Protein AF-A0A928QGN8-F1 (afdb_monomer)

Foldseek 3Di:
DDPVVVVVVVVVVVVVVVVVVVVVVVVVCVLVVPADPPLPPPDPQDPVNVVLLVVLVLCPDPVNVVVVVVVVVVLVVVQVVVVVDRPQDPVRPPVVVVVVVCVVVNVVSNVVNVVVVVVNVVSVVVSVVSVVVSVVVVVVVVVVVVVVVVVVVVVVVVVVVVD

Radius of gyration: 35.15 Å; Cα contacts (8 Å, |Δi|>4): 27; chains: 1; bounding box: 75×23×102 Å

Structure (mmCIF, N/CA/C/O backbone):
data_AF-A0A928QGN8-F1
#
_entry.id   AF-A0A928QGN8-F1
#
loop_
_atom_site.group_PDB
_atom_site.id
_atom_site.type_symbol
_atom_site.label_atom_id
_atom_site.label_alt_id
_atom_site.label_comp_id
_atom_site.label_asym_id
_atom_site.label_entity_id
_atom_site.label_seq_id
_atom_site.pdbx_PDB_ins_code
_atom_site.Cartn_x
_atom_site.Cartn_y
_atom_site.Cartn_z
_atom_site.occupancy
_atom_site.B_iso_or_equiv
_atom_site.auth_seq_id
_atom_site.auth_comp_id
_atom_site.auth_asym_id
_atom_site.auth_atom_id
_atom_site.pdbx_PDB_model_num
ATOM 1 N N . MET A 1 1 ? 39.024 7.094 -52.980 1.00 56.06 1 MET A N 1
ATOM 2 C CA . MET A 1 1 ? 37.649 6.576 -52.831 1.00 56.06 1 MET A CA 1
ATOM 3 C C . MET A 1 1 ? 36.784 7.086 -53.970 1.00 56.06 1 MET A C 1
ATOM 5 O O . MET A 1 1 ? 36.585 8.296 -54.092 1.00 56.06 1 MET A O 1
ATOM 9 N N . THR A 1 2 ? 36.336 6.177 -54.828 1.00 77.56 2 THR A N 1
ATOM 10 C CA . THR A 1 2 ? 35.567 6.454 -56.053 1.00 77.56 2 THR A CA 1
ATOM 11 C C . THR A 1 2 ? 34.110 6.788 -55.701 1.00 77.56 2 THR A C 1
ATOM 13 O O . THR A 1 2 ? 33.608 6.392 -54.647 1.00 77.56 2 THR A O 1
ATOM 16 N N . LYS A 1 3 ? 33.408 7.553 -56.547 1.00 75.75 3 LYS A N 1
ATOM 17 C CA . LYS A 1 3 ? 32.035 8.036 -56.275 1.00 75.75 3 LYS A CA 1
ATOM 18 C C . LYS A 1 3 ? 31.047 6.887 -55.994 1.00 75.75 3 LYS A C 1
ATOM 20 O O . LYS A 1 3 ? 30.175 7.031 -55.140 1.00 75.75 3 LYS A O 1
ATOM 25 N N . ASP A 1 4 ? 31.259 5.740 -56.635 1.00 79.00 4 ASP A N 1
ATOM 26 C CA . ASP A 1 4 ? 30.437 4.537 -56.479 1.00 79.00 4 ASP A CA 1
ATOM 27 C C . ASP A 1 4 ? 30.649 3.819 -55.137 1.00 79.00 4 ASP A C 1
ATOM 29 O O . ASP A 1 4 ? 29.690 3.316 -54.553 1.00 79.00 4 ASP A O 1
ATOM 33 N N . GLU A 1 5 ? 31.868 3.835 -54.584 1.00 75.56 5 GLU A N 1
ATOM 34 C CA . GLU A 1 5 ? 32.166 3.244 -53.268 1.00 75.56 5 GLU A CA 1
ATOM 35 C C . GLU A 1 5 ? 31.456 4.005 -52.145 1.00 75.56 5 GLU A C 1
ATOM 37 O O . GLU A 1 5 ? 30.819 3.398 -51.284 1.00 75.56 5 GLU A O 1
ATOM 42 N N . LYS A 1 6 ? 31.478 5.345 -52.209 1.00 71.62 6 LYS A N 1
ATOM 43 C CA . LYS A 1 6 ? 30.741 6.218 -51.279 1.00 71.62 6 LYS A CA 1
ATOM 44 C C . LYS A 1 6 ? 29.245 5.914 -51.285 1.00 71.62 6 LYS A C 1
ATOM 46 O O . LYS A 1 6 ? 28.617 5.844 -50.233 1.00 71.62 6 LYS A O 1
ATOM 51 N N . HIS A 1 7 ? 28.679 5.720 -52.473 1.00 75.94 7 HIS A N 1
ATOM 52 C CA . HIS A 1 7 ? 27.252 5.474 -52.650 1.00 75.94 7 HIS A CA 1
ATOM 53 C C . HIS A 1 7 ? 26.832 4.084 -52.142 1.00 75.94 7 HIS A C 1
ATOM 55 O O . HIS A 1 7 ? 25.764 3.923 -51.548 1.00 75.94 7 HIS A O 1
ATOM 61 N N . ARG A 1 8 ? 27.699 3.080 -52.320 1.00 74.00 8 ARG A N 1
ATOM 62 C CA . ARG A 1 8 ? 27.508 1.721 -51.79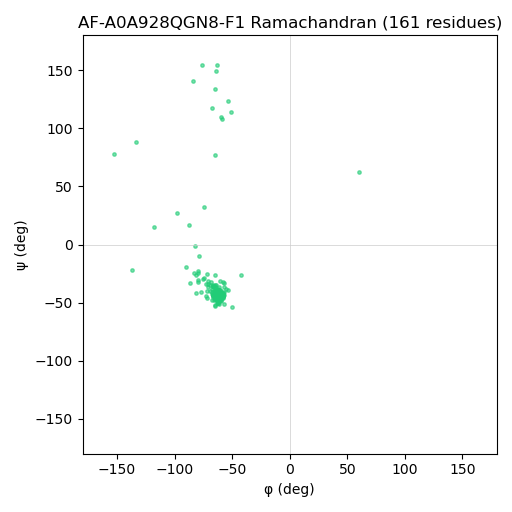4 1.00 74.00 8 ARG A CA 1
ATOM 63 C C . ARG A 1 8 ? 27.566 1.678 -50.267 1.00 74.00 8 ARG A C 1
ATOM 65 O O . ARG A 1 8 ? 26.720 1.033 -49.651 1.00 74.00 8 ARG A O 1
ATOM 72 N N . LEU A 1 9 ? 28.528 2.382 -49.671 1.00 72.50 9 LEU A N 1
ATOM 73 C CA . LEU A 1 9 ? 28.665 2.500 -48.218 1.00 72.50 9 LEU A CA 1
ATOM 74 C C . LEU A 1 9 ? 27.461 3.217 -47.605 1.00 72.50 9 LEU A C 1
ATOM 76 O O . LEU A 1 9 ? 26.876 2.701 -46.660 1.00 72.50 9 LEU A O 1
ATOM 80 N N . ALA A 1 10 ? 27.021 4.332 -48.196 1.00 74.50 10 ALA A N 1
ATOM 81 C CA . ALA A 1 10 ? 25.840 5.059 -47.735 1.00 74.50 10 ALA A CA 1
ATOM 82 C C . ALA A 1 10 ? 24.581 4.175 -47.725 1.00 74.50 10 ALA A C 1
ATOM 84 O O . ALA A 1 10 ? 23.878 4.121 -46.722 1.00 74.50 10 ALA A O 1
ATOM 85 N N . LYS A 1 11 ? 24.330 3.408 -48.797 1.00 78.06 11 LYS A N 1
ATOM 86 C CA . LYS A 1 11 ? 23.206 2.455 -48.839 1.00 78.06 11 LYS A CA 1
ATOM 87 C C . LYS A 1 11 ? 23.317 1.350 -47.789 1.00 78.06 11 LYS A C 1
ATOM 89 O O . LYS A 1 11 ? 22.302 0.959 -47.222 1.00 78.06 11 LYS A O 1
ATOM 94 N N . LYS A 1 12 ? 24.525 0.836 -47.542 1.00 76.31 12 LYS A N 1
ATOM 95 C CA . LYS A 1 12 ? 24.753 -0.215 -46.543 1.00 76.31 12 LYS A CA 1
ATOM 96 C C . LYS A 1 12 ? 24.509 0.302 -45.123 1.00 76.31 12 LYS A C 1
ATOM 98 O O . LYS A 1 12 ? 23.844 -0.382 -44.359 1.00 76.31 12 LYS A O 1
ATOM 103 N N . ILE A 1 13 ? 24.979 1.511 -44.812 1.00 77.50 13 ILE A N 1
ATOM 104 C CA . ILE A 1 13 ? 24.746 2.173 -43.522 1.00 77.50 13 ILE A CA 1
ATOM 105 C C . ILE A 1 13 ? 23.250 2.411 -43.318 1.00 77.50 13 ILE A C 1
ATOM 107 O O . ILE A 1 13 ? 22.716 1.979 -42.311 1.00 77.50 13 ILE A O 1
ATOM 111 N N . ILE A 1 14 ? 22.557 2.996 -44.301 1.00 78.62 14 ILE A N 1
ATOM 112 C CA . ILE A 1 14 ? 21.110 3.259 -44.213 1.00 78.62 14 ILE A CA 1
ATOM 113 C C . ILE A 1 14 ? 20.319 1.968 -43.972 1.00 78.62 14 ILE A C 1
ATOM 115 O O . ILE A 1 14 ? 19.393 1.959 -43.168 1.00 78.62 14 ILE A O 1
ATOM 119 N N . LYS A 1 15 ? 20.683 0.872 -44.650 1.00 80.56 15 LYS A N 1
ATOM 120 C CA . LYS A 1 15 ? 20.007 -0.415 -44.466 1.00 80.56 15 LYS A CA 1
ATOM 121 C C . LYS A 1 15 ? 20.219 -0.978 -43.056 1.00 80.56 15 LYS A C 1
ATOM 123 O O . LYS A 1 15 ? 19.244 -1.367 -42.429 1.00 80.56 15 LYS A O 1
ATOM 128 N N . LEU A 1 16 ? 21.464 -0.981 -42.573 1.00 76.88 16 LEU A N 1
ATOM 129 C CA . LEU A 1 16 ? 21.798 -1.452 -41.225 1.00 76.88 16 LEU A CA 1
ATOM 130 C C . LEU A 1 16 ? 21.123 -0.590 -40.151 1.00 76.88 16 LEU A C 1
ATOM 132 O O . LEU A 1 16 ? 20.572 -1.126 -39.205 1.00 76.88 16 LEU A O 1
ATOM 136 N N . THR A 1 17 ? 21.093 0.731 -40.339 1.00 76.00 17 THR A N 1
ATOM 137 C CA . THR A 1 17 ? 20.391 1.661 -39.446 1.00 76.00 17 THR A CA 1
ATOM 138 C C . THR A 1 17 ? 18.885 1.402 -39.409 1.00 76.00 17 THR A C 1
ATOM 140 O O . THR A 1 17 ? 18.299 1.476 -38.339 1.00 76.00 17 THR A O 1
ATOM 143 N N . ASN A 1 18 ? 18.248 1.077 -40.538 1.00 78.44 18 ASN A N 1
ATOM 144 C CA . ASN A 1 18 ? 16.816 0.763 -40.555 1.00 78.44 18 ASN A CA 1
ATOM 145 C C . ASN A 1 18 ? 16.480 -0.563 -39.854 1.00 78.44 18 ASN A C 1
ATOM 147 O O . ASN A 1 18 ? 15.472 -0.611 -39.165 1.00 78.44 18 ASN A O 1
ATOM 151 N N . GLU A 1 19 ? 17.291 -1.614 -40.023 1.00 80.69 19 GLU A N 1
ATOM 152 C CA . GLU A 1 19 ? 17.109 -2.887 -39.297 1.00 80.69 19 GLU A CA 1
ATOM 153 C C . GLU A 1 19 ? 17.308 -2.691 -37.781 1.00 80.69 19 GLU A C 1
ATOM 155 O O . GLU A 1 19 ? 16.489 -3.146 -36.990 1.00 80.69 19 GLU A O 1
ATOM 160 N N . GLU A 1 20 ? 18.329 -1.923 -37.381 1.00 76.31 20 GLU A N 1
ATOM 161 C CA . GLU A 1 20 ? 18.644 -1.605 -35.977 1.00 76.31 20 GLU A CA 1
ATOM 162 C C . GLU A 1 20 ? 17.517 -0.787 -35.298 1.00 76.31 20 GLU A C 1
ATOM 164 O O . GLU A 1 20 ? 17.220 -1.000 -34.127 1.00 76.31 20 GLU A O 1
ATOM 169 N N . ILE A 1 21 ? 16.833 0.103 -36.035 1.00 74.69 21 ILE A N 1
ATOM 170 C CA . ILE A 1 21 ? 15.683 0.896 -35.545 1.00 74.69 21 ILE A CA 1
ATOM 171 C C . ILE A 1 21 ? 14.394 0.060 -35.401 1.00 74.69 21 ILE A C 1
ATOM 173 O O . ILE A 1 21 ? 13.540 0.389 -34.576 1.00 74.69 21 ILE A O 1
ATOM 177 N N . ASP A 1 22 ? 14.220 -0.997 -36.194 1.00 78.56 22 ASP A N 1
ATOM 178 C CA . ASP A 1 22 ? 13.000 -1.818 -36.170 1.00 78.56 22 ASP A CA 1
ATOM 179 C C . ASP A 1 22 ? 12.993 -2.769 -34.956 1.00 78.56 22 ASP A C 1
ATOM 181 O O . ASP A 1 22 ? 11.988 -2.892 -34.251 1.00 78.56 22 ASP A O 1
ATOM 185 N N . GLU A 1 23 ? 14.148 -3.372 -34.645 1.00 79.06 23 GLU A N 1
ATOM 186 C CA . GLU A 1 23 ? 14.339 -4.214 -33.453 1.00 79.06 23 GLU A CA 1
ATOM 187 C C . GLU A 1 23 ? 14.148 -3.417 -32.150 1.00 79.06 23 GLU A C 1
ATOM 189 O O . GLU A 1 23 ? 13.430 -3.845 -31.244 1.00 79.06 23 GLU A O 1
ATOM 194 N N . GLU A 1 24 ? 14.715 -2.213 -32.094 1.00 73.12 24 GLU A N 1
ATOM 195 C CA . GLU A 1 24 ? 14.521 -1.210 -31.039 1.00 73.12 24 GLU A CA 1
ATOM 196 C C . GLU A 1 24 ? 13.052 -0.932 -30.723 1.00 73.12 24 GLU A C 1
ATOM 198 O O . GLU A 1 24 ? 12.607 -0.993 -29.571 1.00 73.12 24 GLU A O 1
ATOM 203 N N . HIS A 1 25 ? 12.289 -0.589 -31.766 1.00 76.06 25 HIS A N 1
ATOM 204 C CA . HIS A 1 25 ? 10.899 -0.185 -31.621 1.00 76.06 25 HIS A CA 1
ATOM 205 C C . HIS A 1 25 ? 10.071 -1.329 -31.038 1.00 76.06 25 HIS A C 1
ATOM 207 O O . HIS A 1 25 ? 9.227 -1.111 -30.169 1.00 76.06 25 HIS A O 1
ATOM 213 N N . PHE A 1 26 ? 10.370 -2.557 -31.459 1.00 76.94 26 PHE A N 1
ATOM 214 C CA . PHE A 1 26 ? 9.733 -3.761 -30.954 1.00 76.94 26 PHE A CA 1
ATOM 215 C C . PHE A 1 26 ? 10.044 -4.016 -29.470 1.00 76.94 26 PHE A C 1
ATOM 217 O O . PHE A 1 26 ? 9.117 -4.261 -28.694 1.00 76.94 26 PHE A O 1
ATOM 224 N N . ILE A 1 27 ? 11.306 -3.891 -29.035 1.00 75.19 27 ILE A N 1
ATOM 225 C CA . ILE A 1 27 ? 11.675 -4.044 -27.615 1.00 75.19 27 ILE A CA 1
ATOM 226 C C . ILE A 1 27 ? 10.981 -2.985 -26.755 1.00 75.19 27 ILE A C 1
ATOM 228 O O . ILE A 1 27 ? 10.349 -3.314 -25.747 1.00 75.19 27 ILE A O 1
ATOM 232 N N . HIS A 1 28 ? 11.022 -1.719 -27.165 1.00 72.19 28 HIS A N 1
ATOM 233 C CA . HIS A 1 28 ? 10.360 -0.650 -26.423 1.00 72.19 28 HIS A CA 1
ATOM 234 C C . HIS A 1 28 ? 8.837 -0.797 -26.394 1.00 72.19 28 HIS A C 1
ATOM 236 O O . HIS A 1 28 ? 8.225 -0.500 -25.366 1.00 72.19 28 HIS A O 1
ATOM 242 N N . GLN A 1 29 ? 8.225 -1.298 -27.467 1.00 73.88 29 GLN A N 1
ATOM 243 C CA . GLN A 1 29 ? 6.794 -1.580 -27.513 1.00 73.88 29 GLN A CA 1
ATOM 244 C C . GLN A 1 29 ? 6.409 -2.721 -26.560 1.00 73.88 29 GLN A C 1
ATOM 246 O O . GLN A 1 29 ? 5.472 -2.559 -25.779 1.00 73.88 29 GLN A O 1
ATOM 251 N N . LEU A 1 30 ? 7.175 -3.818 -26.514 1.00 72.38 30 LEU A N 1
ATOM 252 C CA . LEU A 1 30 ? 6.973 -4.907 -25.545 1.00 72.38 30 LEU A CA 1
ATOM 253 C C . LEU A 1 30 ? 7.119 -4.428 -24.089 1.00 72.38 30 LEU A C 1
ATOM 255 O O . LEU A 1 30 ? 6.345 -4.811 -23.202 1.00 72.38 30 LEU A O 1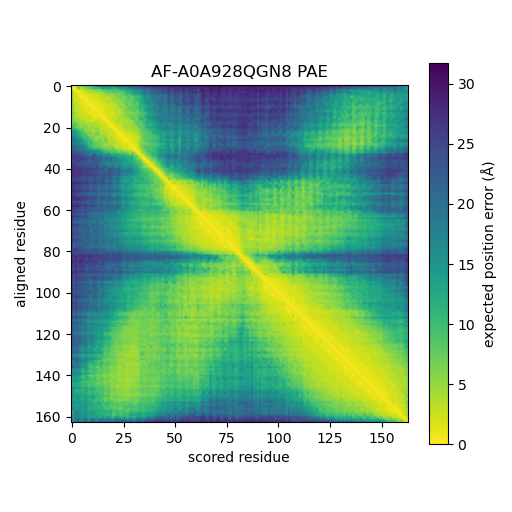
ATOM 259 N N . LEU A 1 31 ? 8.086 -3.543 -23.835 1.00 74.06 31 LEU A N 1
ATOM 260 C CA . LEU A 1 31 ? 8.282 -2.928 -22.523 1.00 74.06 31 LEU A CA 1
ATOM 261 C C . LEU A 1 31 ? 7.170 -1.919 -22.177 1.00 74.06 31 LEU A C 1
ATOM 263 O O . LEU A 1 31 ? 6.864 -1.726 -20.998 1.00 74.06 31 LEU A O 1
ATOM 267 N N . ALA A 1 32 ? 6.578 -1.232 -23.158 1.00 68.00 32 ALA A N 1
ATOM 268 C CA . ALA A 1 32 ? 5.530 -0.223 -22.961 1.00 68.00 32 ALA A CA 1
ATOM 269 C C . ALA A 1 32 ? 4.132 -0.828 -22.768 1.00 68.00 32 ALA A C 1
ATOM 271 O O . ALA A 1 32 ? 3.390 -0.384 -21.893 1.00 68.00 32 ALA A O 1
ATOM 272 N N . GLU A 1 33 ? 3.790 -1.854 -23.542 1.00 63.91 33 GLU A N 1
ATOM 273 C CA . GLU A 1 33 ? 2.451 -2.449 -23.570 1.00 63.91 33 GLU A CA 1
ATOM 274 C C . GLU A 1 33 ? 2.130 -3.268 -22.307 1.00 63.91 33 GLU A C 1
ATOM 276 O O . GLU A 1 33 ? 0.981 -3.370 -21.884 1.00 63.91 33 GLU A O 1
ATOM 281 N N . SER A 1 34 ? 3.151 -3.790 -21.628 1.00 61.41 34 SER A N 1
ATOM 282 C CA . SER A 1 34 ? 2.990 -4.754 -20.533 1.00 61.41 34 SER A CA 1
ATOM 283 C C . SER A 1 34 ? 2.579 -4.181 -19.164 1.00 61.41 34 SER A C 1
ATOM 285 O O . SER A 1 34 ? 2.279 -4.969 -18.264 1.00 61.41 34 SER A O 1
ATOM 287 N N . THR A 1 35 ? 2.561 -2.855 -18.936 1.00 58.12 35 THR A N 1
ATOM 288 C CA . THR A 1 35 ? 2.608 -2.337 -17.543 1.00 58.12 35 THR A CA 1
ATOM 289 C C . THR A 1 35 ? 1.686 -1.183 -17.146 1.00 58.12 35 THR A C 1
ATOM 291 O O . THR A 1 35 ? 1.396 -1.073 -15.956 1.00 58.12 35 THR A O 1
ATOM 294 N N . LEU A 1 36 ? 1.159 -0.352 -18.051 1.00 56.25 36 LEU A N 1
ATOM 295 C CA . LEU A 1 36 ? 0.356 0.804 -17.602 1.00 56.25 36 LEU A CA 1
ATOM 296 C C . LEU A 1 36 ? -1.092 0.460 -17.221 1.00 56.25 36 LEU A C 1
ATOM 298 O O . LEU A 1 36 ? -1.698 1.178 -16.431 1.00 56.25 36 LEU A O 1
ATOM 302 N N . TYR A 1 37 ? -1.631 -0.646 -17.734 1.00 53.03 37 TYR A N 1
ATOM 303 C CA . TYR A 1 37 ? -3.042 -0.995 -17.550 1.00 53.03 37 TYR A CA 1
ATOM 304 C C . TYR A 1 37 ? -3.325 -1.786 -16.256 1.00 53.03 37 TYR A C 1
ATOM 306 O O . TYR A 1 37 ? -4.355 -1.582 -15.627 1.00 53.03 37 TYR A O 1
ATOM 314 N N . ASN A 1 38 ? -2.396 -2.639 -15.805 1.00 56.56 38 ASN A N 1
ATOM 315 C CA . ASN A 1 38 ? -2.663 -3.601 -14.721 1.00 56.56 38 ASN A CA 1
ATOM 316 C C . ASN A 1 38 ? -2.369 -3.095 -13.294 1.00 56.56 38 ASN A C 1
ATOM 318 O O . ASN A 1 38 ? -2.848 -3.689 -12.335 1.00 56.56 38 ASN A O 1
ATOM 322 N N . ILE A 1 39 ? -1.562 -2.043 -13.113 1.00 59.22 39 ILE A N 1
ATOM 323 C CA . ILE A 1 39 ? -1.123 -1.605 -11.766 1.00 59.22 39 ILE A CA 1
ATOM 324 C C . ILE A 1 39 ? -2.180 -0.714 -11.083 1.00 59.22 39 ILE A C 1
ATOM 326 O O . ILE A 1 39 ? -2.240 -0.649 -9.856 1.00 59.22 39 ILE A O 1
ATOM 330 N N . TYR A 1 40 ? -3.037 -0.059 -11.872 1.00 55.66 40 TYR A N 1
ATOM 331 C CA . TYR A 1 40 ? -4.034 0.909 -11.399 1.00 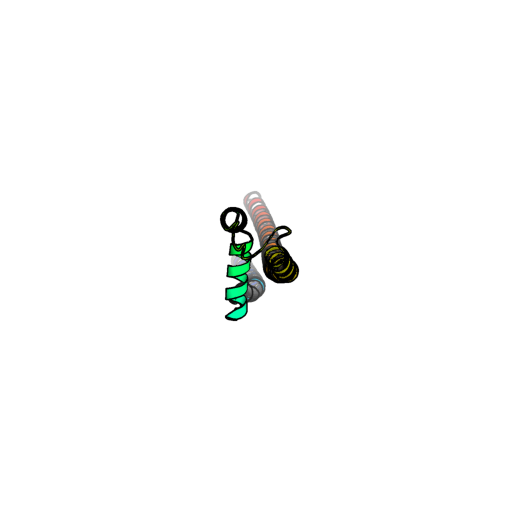55.66 40 TYR A CA 1
ATOM 332 C C . TYR A 1 40 ? -5.475 0.494 -11.681 1.00 55.66 40 TYR A C 1
ATOM 334 O O . TYR A 1 40 ? -6.365 1.340 -11.609 1.00 55.66 40 TYR A O 1
ATOM 342 N N . GLU A 1 41 ? -5.728 -0.774 -12.013 1.00 53.56 41 GLU A N 1
ATOM 343 C CA . GLU A 1 41 ? -7.106 -1.246 -12.093 1.00 53.56 41 GLU A CA 1
ATOM 344 C C . GLU A 1 41 ? -7.738 -1.056 -10.706 1.00 53.56 41 GLU A C 1
ATOM 346 O O . GLU A 1 41 ? -7.325 -1.672 -9.719 1.00 53.56 41 GLU A O 1
ATOM 351 N N . GLU A 1 42 ? -8.663 -0.096 -10.612 1.00 56.62 42 GLU A N 1
ATOM 352 C CA . GLU A 1 42 ? -9.369 0.217 -9.380 1.00 56.62 42 GLU A CA 1
ATOM 353 C C . GLU A 1 42 ? -10.088 -1.047 -8.929 1.00 56.62 42 GLU A C 1
ATOM 355 O O . GLU A 1 42 ? -11.075 -1.485 -9.521 1.00 56.62 42 GLU A O 1
ATOM 360 N N . GLU A 1 43 ? -9.572 -1.642 -7.857 1.00 59.12 43 GLU A N 1
ATOM 361 C CA . GLU A 1 43 ? -10.245 -2.711 -7.150 1.00 59.12 43 GLU A CA 1
ATOM 362 C C . GLU A 1 43 ? -11.667 -2.223 -6.850 1.00 59.12 43 GLU A C 1
ATOM 364 O O . GLU A 1 43 ? -11.861 -1.243 -6.120 1.00 59.12 43 GLU A O 1
ATOM 369 N N . ASN A 1 44 ? -12.659 -2.876 -7.466 1.00 57.41 44 ASN A N 1
ATOM 370 C CA . ASN A 1 44 ? -14.079 -2.625 -7.247 1.00 57.41 44 ASN A CA 1
ATOM 371 C C . ASN A 1 44 ? -14.416 -2.996 -5.799 1.00 57.41 44 ASN A C 1
ATOM 373 O O . ASN A 1 44 ? -14.948 -4.063 -5.495 1.00 57.41 44 ASN A O 1
ATOM 377 N N . THR A 1 45 ? -14.035 -2.112 -4.883 1.00 62.03 45 THR A N 1
ATOM 378 C CA . THR A 1 45 ? -14.151 -2.312 -3.449 1.00 62.03 45 THR A CA 1
ATOM 379 C C . THR A 1 45 ? -15.626 -2.335 -3.100 1.00 62.03 45 THR A C 1
ATOM 381 O O . THR A 1 45 ? -16.365 -1.364 -3.304 1.00 62.03 45 THR A O 1
ATOM 384 N N . THR A 1 46 ? -16.074 -3.474 -2.584 1.00 76.56 46 THR A N 1
ATOM 385 C CA . THR A 1 46 ? -17.472 -3.668 -2.204 1.00 76.56 46 THR A CA 1
ATOM 386 C C . THR A 1 46 ? -17.838 -2.706 -1.072 1.00 76.56 46 THR A C 1
ATOM 388 O O . THR A 1 46 ? -16.986 -2.286 -0.286 1.00 76.56 46 THR A O 1
ATOM 391 N N . PHE A 1 47 ? -19.121 -2.361 -0.943 1.00 73.44 47 PHE A N 1
ATOM 392 C CA . PHE A 1 47 ? -19.591 -1.424 0.088 1.00 73.44 47 PHE A CA 1
ATOM 393 C C . PHE A 1 47 ? -19.162 -1.836 1.510 1.00 73.44 47 PHE A C 1
ATOM 395 O O . PHE A 1 47 ? -18.734 -0.995 2.300 1.00 73.44 47 PHE A O 1
ATOM 402 N N . GLY A 1 48 ? -19.195 -3.142 1.805 1.00 72.56 48 GLY A N 1
ATOM 403 C CA . GLY A 1 48 ? -18.731 -3.693 3.082 1.00 72.56 48 GLY A CA 1
ATOM 404 C C . GLY A 1 48 ? -17.229 -3.520 3.312 1.00 72.56 48 GLY A C 1
ATOM 405 O O . GLY A 1 48 ? -16.820 -3.210 4.428 1.00 72.56 48 GLY A O 1
ATOM 406 N N . GLN A 1 49 ? -16.416 -3.627 2.257 1.00 69.38 49 GLN A N 1
ATOM 407 C CA . GLN A 1 49 ? -14.983 -3.361 2.347 1.00 69.38 49 GLN A CA 1
ATOM 408 C C . GLN A 1 49 ? -14.755 -1.885 2.673 1.00 69.38 49 GLN A C 1
ATOM 410 O O . GLN A 1 49 ? -14.171 -1.606 3.709 1.00 69.38 49 GLN A O 1
ATOM 415 N N . LYS A 1 50 ? -15.344 -0.946 1.916 1.00 75.88 50 LYS A N 1
ATOM 416 C CA . LYS A 1 50 ? -15.211 0.503 2.184 1.00 75.88 50 LYS A CA 1
ATOM 417 C C . LYS A 1 50 ? -15.633 0.905 3.603 1.00 75.88 50 LYS A C 1
ATOM 419 O O . LYS A 1 50 ? -15.012 1.784 4.203 1.00 75.88 50 LYS A O 1
ATOM 424 N N . ALA A 1 51 ? -16.691 0.292 4.137 1.00 75.69 51 ALA A N 1
ATOM 425 C CA . ALA A 1 51 ? -17.120 0.512 5.516 1.00 75.69 51 ALA A CA 1
ATOM 426 C C . ALA A 1 51 ? -16.084 -0.018 6.523 1.00 75.69 51 ALA A C 1
ATOM 428 O O . ALA A 1 51 ? -15.744 0.687 7.472 1.00 75.69 51 ALA A O 1
ATOM 429 N N . ALA A 1 52 ? -15.532 -1.211 6.288 1.00 72.06 52 ALA A N 1
ATOM 430 C CA . ALA A 1 52 ? -14.488 -1.795 7.123 1.00 72.06 52 ALA A CA 1
ATOM 431 C C . ALA A 1 52 ? -13.179 -0.978 7.116 1.00 72.06 52 ALA A C 1
ATOM 433 O O . ALA A 1 52 ? -12.618 -0.779 8.188 1.00 72.06 52 ALA A O 1
ATOM 434 N N . ASP A 1 53 ? -12.710 -0.441 5.975 1.00 72.31 53 ASP A N 1
ATOM 435 C CA . ASP A 1 53 ? -11.523 0.451 5.928 1.00 72.31 53 ASP A CA 1
ATOM 436 C C . ASP A 1 53 ? -11.731 1.695 6.790 1.00 72.31 53 ASP A C 1
ATOM 438 O O . ASP A 1 53 ? -10.853 2.076 7.562 1.00 72.31 53 ASP A O 1
ATOM 442 N N . LYS A 1 54 ? -12.907 2.328 6.682 1.00 75.50 54 LYS A N 1
ATOM 443 C CA . LYS A 1 54 ? -13.226 3.5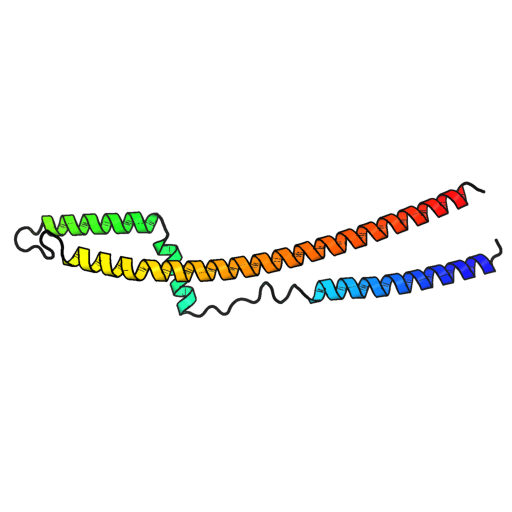27 7.467 1.00 75.50 54 LYS A CA 1
ATOM 444 C C . LYS A 1 54 ? -13.301 3.223 8.959 1.00 75.50 54 LYS A C 1
ATOM 446 O O . LYS A 1 54 ? -12.792 4.006 9.757 1.00 75.50 54 LYS A O 1
ATOM 451 N N . LEU A 1 55 ? -13.916 2.100 9.333 1.00 71.44 55 LEU A N 1
ATOM 452 C CA . LEU A 1 55 ? -14.002 1.670 10.728 1.00 71.44 55 LEU A CA 1
ATOM 453 C C . LEU A 1 55 ? -12.623 1.322 11.297 1.00 71.44 55 LEU A C 1
ATOM 455 O O . LEU A 1 55 ? -12.319 1.742 12.409 1.00 71.44 55 LEU A O 1
ATOM 459 N N . ALA A 1 56 ? -11.771 0.633 10.536 1.00 74.94 56 ALA A N 1
ATOM 460 C CA . ALA A 1 56 ? -10.404 0.319 10.947 1.00 74.94 56 ALA A CA 1
ATOM 461 C C . ALA A 1 56 ? -9.550 1.589 11.114 1.00 74.94 56 ALA A C 1
ATOM 463 O O . ALA A 1 56 ? -8.873 1.747 12.129 1.00 74.94 56 ALA A O 1
ATOM 464 N N . GLY A 1 57 ? -9.638 2.533 10.169 1.00 73.81 57 GLY A N 1
ATOM 465 C CA . GLY A 1 57 ? -8.936 3.817 10.255 1.00 73.81 57 GLY A CA 1
ATOM 466 C C . GLY A 1 57 ? -9.411 4.691 11.420 1.00 73.81 57 GLY A C 1
ATOM 467 O O . GLY A 1 57 ? -8.604 5.352 12.069 1.00 73.81 57 GLY A O 1
ATOM 468 N N . PHE A 1 58 ? -10.710 4.667 11.731 1.00 77.44 58 PHE A N 1
ATOM 469 C CA . PHE A 1 58 ? -11.265 5.390 12.875 1.00 77.44 58 PHE A CA 1
ATOM 470 C C . PHE A 1 58 ? -10.883 4.746 14.215 1.00 77.44 58 PHE A C 1
ATOM 472 O O . PHE A 1 58 ? -10.427 5.446 15.118 1.00 77.44 58 PHE A O 1
ATOM 479 N N . ALA A 1 59 ? -11.002 3.420 14.332 1.00 74.75 59 ALA A N 1
ATOM 480 C CA . ALA A 1 59 ? -10.637 2.678 15.540 1.00 74.75 59 ALA A CA 1
ATOM 481 C C . ALA A 1 59 ? -9.129 2.746 15.852 1.00 74.75 59 ALA A C 1
ATOM 483 O O . ALA A 1 59 ? -8.744 2.645 17.014 1.00 74.75 59 ALA A O 1
ATOM 484 N N . GLY A 1 60 ? -8.284 2.953 14.835 1.00 74.38 60 GLY A N 1
ATOM 485 C CA . GLY A 1 60 ? -6.841 3.166 14.985 1.00 74.38 60 GLY A CA 1
ATOM 486 C C . GLY A 1 60 ? -6.423 4.603 15.328 1.00 74.38 60 GLY A C 1
ATOM 487 O O . GLY A 1 60 ? -5.231 4.868 15.468 1.00 74.38 60 GLY A O 1
ATOM 488 N N . SER A 1 61 ? -7.360 5.550 15.447 1.00 85.31 61 SER A N 1
ATOM 489 C CA . SER A 1 61 ? -7.040 6.958 15.702 1.00 85.31 61 SER A CA 1
ATOM 490 C C . SER A 1 61 ? -6.833 7.261 17.188 1.00 85.31 61 SER A C 1
ATOM 492 O O . SER A 1 61 ? -7.611 6.844 18.047 1.00 85.31 61 SER 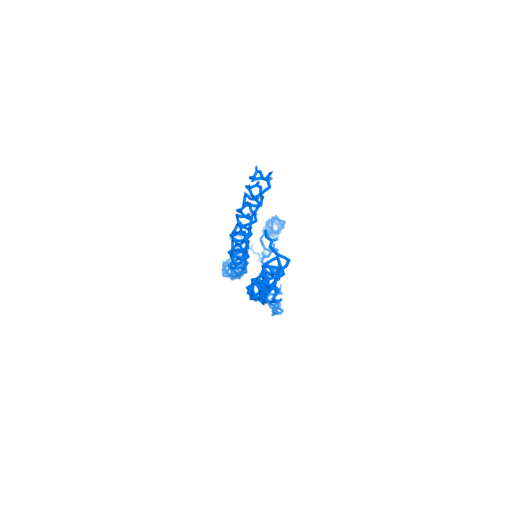A O 1
ATOM 494 N N . TRP A 1 62 ? -5.852 8.111 17.495 1.00 84.69 62 TRP A N 1
ATOM 495 C CA . TRP A 1 62 ? -5.631 8.643 18.846 1.00 84.69 62 TRP A CA 1
ATOM 496 C C . TRP A 1 62 ? -6.851 9.390 19.409 1.00 84.69 62 TRP A C 1
ATOM 498 O O . TRP A 1 62 ? -7.114 9.326 20.610 1.00 84.69 62 TRP A O 1
ATOM 508 N N . ALA A 1 63 ? -7.640 10.051 18.556 1.00 86.62 63 ALA A N 1
ATOM 509 C CA . ALA A 1 63 ? -8.854 10.747 18.984 1.00 86.62 63 ALA A CA 1
ATOM 510 C C . ALA A 1 63 ? -9.941 9.773 19.480 1.00 86.62 63 ALA A C 1
ATOM 512 O O . ALA A 1 63 ? -10.649 10.076 20.443 1.00 86.62 63 ALA A O 1
ATOM 513 N N . PHE A 1 64 ? -10.039 8.587 18.867 1.00 86.31 64 PHE A N 1
ATOM 514 C CA . PHE A 1 64 ? -10.964 7.536 19.292 1.00 86.31 64 PHE A CA 1
ATOM 515 C C . PHE A 1 64 ? -10.584 6.990 20.671 1.00 86.31 64 PHE A C 1
ATOM 517 O O . PHE A 1 64 ? -11.442 6.902 21.545 1.00 86.31 64 PHE A O 1
ATOM 524 N N . VAL A 1 65 ? -9.295 6.715 20.902 1.00 87.25 65 VAL A N 1
ATOM 525 C CA . VAL A 1 65 ? -8.788 6.228 22.199 1.00 87.25 65 VAL A CA 1
ATOM 526 C C . VAL A 1 65 ? -9.128 7.202 23.331 1.00 87.25 65 VAL A C 1
ATOM 528 O O . VAL A 1 65 ? -9.611 6.787 24.387 1.00 87.25 65 VAL A O 1
ATOM 531 N N . ILE A 1 66 ? -8.933 8.504 23.105 1.00 90.56 66 ILE A N 1
ATOM 532 C CA . ILE A 1 66 ? -9.227 9.547 24.098 1.00 90.56 66 ILE A CA 1
ATOM 533 C C . ILE A 1 66 ? -10.737 9.658 24.348 1.00 90.56 66 ILE A C 1
ATOM 535 O O . ILE A 1 66 ? -11.168 9.659 25.502 1.00 90.56 66 ILE A O 1
ATOM 539 N N . SER A 1 67 ? -11.552 9.707 23.289 1.00 90.56 67 SER A N 1
ATOM 540 C CA . SER A 1 67 ? -13.014 9.792 23.408 1.00 90.56 67 SER A CA 1
ATOM 541 C C . SER A 1 67 ? -13.610 8.570 24.115 1.00 90.56 67 SER A C 1
ATOM 543 O O . SER A 1 67 ? -14.447 8.727 25.004 1.00 90.56 67 SER A O 1
ATOM 545 N N . PHE A 1 68 ? -13.141 7.366 23.780 1.00 89.12 68 PHE A N 1
ATOM 546 C CA . PHE A 1 68 ? -13.585 6.118 24.395 1.00 89.12 68 PHE A CA 1
ATOM 547 C C . PHE A 1 68 ? -13.194 6.043 25.877 1.00 89.12 68 PHE A C 1
ATOM 549 O O . PHE A 1 68 ? -14.019 5.696 26.719 1.00 89.12 68 PHE A O 1
ATOM 556 N N . SER A 1 69 ? -11.971 6.456 26.221 1.00 89.75 69 SER A N 1
ATOM 557 C CA . SER A 1 69 ? -11.518 6.527 27.617 1.00 89.75 69 SER A CA 1
ATOM 558 C C . SER A 1 69 ? -12.366 7.498 28.442 1.00 89.75 69 SER A C 1
ATOM 560 O O . SER A 1 69 ? -12.752 7.190 29.569 1.00 89.75 69 SER A O 1
ATOM 562 N N . LEU A 1 70 ? -12.710 8.656 27.872 1.00 94.25 70 LEU A N 1
ATOM 563 C CA . LEU A 1 70 ? -13.548 9.650 28.538 1.00 94.25 70 LEU A CA 1
ATOM 564 C C . LEU A 1 70 ? -14.983 9.143 28.731 1.00 94.25 70 LEU A C 1
ATOM 566 O O . LEU A 1 70 ? -15.548 9.310 29.807 1.00 94.25 70 LEU A O 1
ATOM 570 N N . PHE A 1 71 ? -15.540 8.453 27.732 1.00 91.31 71 PHE A N 1
ATOM 571 C CA . PHE A 1 71 ? -16.835 7.782 27.847 1.00 91.31 71 PHE A CA 1
ATOM 572 C C . PHE A 1 71 ? -16.853 6.754 28.988 1.00 91.31 71 PHE A C 1
ATOM 574 O O . PHE A 1 71 ? -17.784 6.763 29.793 1.00 91.31 71 PHE A O 1
ATOM 581 N N . LEU A 1 72 ? -15.815 5.916 29.112 1.00 89.94 72 LEU A N 1
ATOM 582 C CA . LEU A 1 72 ? -15.705 4.948 30.211 1.00 89.94 72 LEU A CA 1
ATOM 583 C C . LEU A 1 72 ? -15.642 5.640 31.577 1.00 89.94 72 LEU A C 1
ATOM 585 O O . LEU A 1 72 ? -16.350 5.241 32.500 1.00 89.94 72 LEU A O 1
ATOM 589 N N . LEU A 1 73 ? -14.847 6.705 31.703 1.00 90.19 73 LEU A N 1
ATOM 590 C CA . LEU A 1 73 ? -14.772 7.490 32.937 1.00 90.19 73 LEU A CA 1
ATOM 591 C C . LEU A 1 73 ? -16.122 8.125 33.290 1.00 90.19 73 LEU A C 1
ATOM 593 O O . LEU A 1 73 ? -16.541 8.063 34.446 1.00 90.19 73 LEU A O 1
ATOM 597 N N . CYS A 1 74 ? -16.834 8.682 32.307 1.00 91.00 74 CYS A N 1
ATOM 598 C CA . CYS A 1 74 ? -18.178 9.225 32.498 1.00 91.00 74 CYS A CA 1
ATOM 599 C C . CYS A 1 74 ? -19.183 8.145 32.920 1.00 91.00 74 CYS A C 1
ATOM 601 O O . CYS A 1 74 ? -19.994 8.391 33.809 1.00 91.00 74 CYS A O 1
ATOM 603 N N . TRP A 1 75 ? -19.120 6.949 32.329 1.00 87.06 75 TRP A N 1
ATOM 604 C CA . TRP A 1 75 ? -19.992 5.825 32.676 1.00 87.06 75 TRP A CA 1
ATOM 605 C C . TRP A 1 75 ? -19.780 5.352 34.115 1.00 87.06 75 TRP A C 1
ATOM 607 O O . TRP A 1 75 ? -20.742 5.133 34.857 1.00 87.06 75 TRP A O 1
ATOM 617 N N . ILE A 1 76 ? -18.514 5.227 34.520 1.00 85.69 76 ILE A N 1
ATOM 618 C CA . ILE A 1 76 ? -18.132 4.884 35.890 1.00 85.69 76 ILE A CA 1
ATOM 619 C C . ILE A 1 76 ? -18.640 5.975 36.843 1.00 85.69 76 ILE A C 1
ATOM 621 O O . ILE A 1 76 ? -19.361 5.669 37.789 1.00 85.69 76 ILE A O 1
ATOM 625 N N . ALA A 1 77 ? -18.358 7.253 36.563 1.00 86.94 77 ALA A N 1
ATOM 626 C CA . ALA A 1 77 ? -18.804 8.374 37.393 1.00 86.94 77 ALA A CA 1
ATOM 627 C C . ALA A 1 77 ? -20.336 8.437 37.541 1.00 86.94 77 ALA A C 1
ATOM 629 O O . ALA A 1 77 ? -20.835 8.633 38.649 1.00 86.94 77 ALA A O 1
ATOM 630 N N . ALA A 1 78 ? -21.088 8.214 36.457 1.00 86.31 78 ALA A N 1
ATOM 631 C CA . ALA A 1 78 ? -22.548 8.172 36.486 1.00 86.31 78 ALA A CA 1
ATOM 632 C C . ALA A 1 78 ? -23.075 7.035 37.379 1.00 86.31 78 ALA A C 1
ATOM 634 O O . ALA A 1 78 ? -23.973 7.261 38.192 1.00 86.31 78 ALA A O 1
ATOM 635 N N . ASN A 1 79 ? -22.487 5.837 37.290 1.00 84.50 79 ASN A N 1
ATOM 636 C CA . ASN A 1 79 ? -22.876 4.701 38.130 1.00 84.50 79 ASN A CA 1
ATOM 637 C C . ASN A 1 79 ? -22.505 4.884 39.606 1.00 84.50 79 ASN A C 1
ATOM 639 O O . ASN A 1 79 ? -23.279 4.484 40.473 1.00 84.50 79 ASN A O 1
ATOM 643 N N . LEU A 1 80 ? -21.373 5.529 39.907 1.00 81.00 80 LEU A N 1
ATOM 644 C CA . LEU A 1 80 ? -21.029 5.899 41.283 1.00 81.00 80 LEU A CA 1
ATOM 645 C C . LEU A 1 80 ? -21.977 6.962 41.854 1.00 81.00 80 LEU A C 1
ATOM 647 O O . LEU A 1 80 ? -22.283 6.922 43.043 1.00 81.00 80 LEU A O 1
ATOM 651 N N . TRP A 1 81 ? -22.443 7.911 41.036 1.00 82.31 81 TRP A N 1
ATOM 652 C CA . TRP A 1 81 ? -23.318 8.987 41.506 1.00 82.31 81 TRP A CA 1
ATOM 653 C C . TRP A 1 81 ? -24.758 8.515 41.757 1.00 82.31 81 TRP A C 1
ATOM 655 O O . TRP A 1 8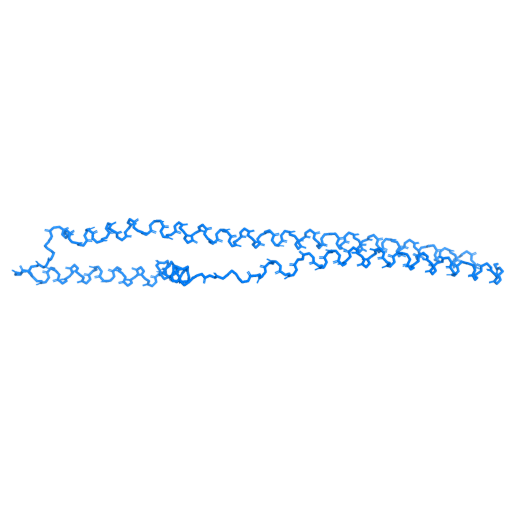1 ? -25.416 8.994 42.681 1.00 82.31 81 TRP A O 1
ATOM 665 N N . LEU A 1 82 ? -25.224 7.506 41.013 1.00 79.19 82 LEU A N 1
ATOM 666 C CA . LEU A 1 82 ? -26.538 6.867 41.166 1.00 79.19 82 LEU A CA 1
ATOM 667 C C . LEU A 1 82 ? -26.650 5.929 42.393 1.00 79.19 82 LEU A C 1
ATOM 669 O O . LEU A 1 82 ? -27.429 4.981 42.362 1.00 79.19 82 LEU A O 1
ATOM 673 N N . MET A 1 83 ? -25.949 6.213 43.503 1.00 64.94 83 MET A N 1
ATOM 674 C CA . MET A 1 83 ? -25.810 5.365 44.711 1.00 64.94 83 MET A CA 1
ATOM 675 C C . MET A 1 83 ? -27.092 4.661 45.209 1.00 64.94 83 MET A C 1
ATOM 677 O O . MET A 1 83 ? -27.001 3.625 45.860 1.00 64.94 83 MET A O 1
ATOM 681 N N . LYS A 1 84 ? -28.286 5.209 44.938 1.00 68.94 84 LYS A N 1
ATOM 682 C CA . LYS A 1 84 ? -29.580 4.631 45.343 1.00 68.94 84 LYS A CA 1
ATOM 683 C C . LYS A 1 84 ? -30.078 3.486 44.446 1.00 68.94 84 LYS A C 1
ATOM 685 O O . LYS A 1 84 ? -30.752 2.598 44.955 1.00 68.94 84 LYS A O 1
ATOM 690 N N . GLN A 1 85 ? -29.777 3.508 43.149 1.00 74.12 85 GLN A N 1
ATOM 691 C CA . GLN A 1 85 ? -30.070 2.444 42.177 1.00 74.12 85 GLN A CA 1
ATOM 692 C C . GLN A 1 85 ? -29.028 2.507 41.046 1.00 74.12 85 GLN A C 1
ATOM 694 O O . GLN A 1 85 ? -29.308 3.065 39.982 1.00 74.12 85 GLN A O 1
ATOM 699 N N . PRO A 1 86 ? -27.806 1.997 41.273 1.00 73.75 86 PRO A N 1
ATOM 700 C CA . PRO A 1 86 ? -26.797 1.942 40.224 1.00 73.75 86 PRO A CA 1
ATOM 701 C C . PRO A 1 86 ? -27.254 0.999 39.104 1.00 73.75 86 PRO A C 1
ATOM 703 O O . PRO A 1 86 ? -27.720 -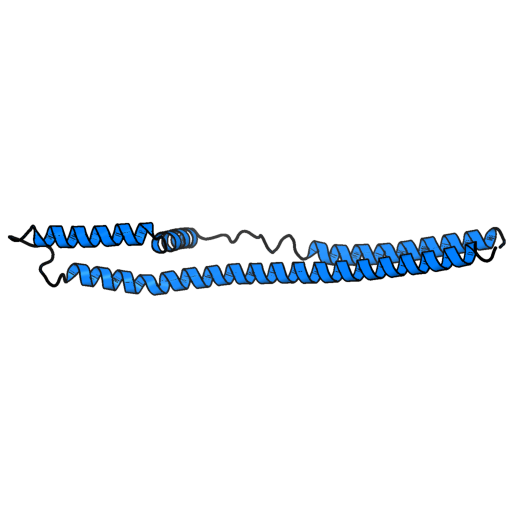0.109 39.369 1.00 73.75 86 PRO A O 1
ATOM 706 N N . PHE A 1 87 ? -27.118 1.447 37.855 1.00 77.94 87 PHE A N 1
ATOM 707 C CA . PHE A 1 87 ? -27.463 0.660 36.666 1.00 77.94 87 PHE A CA 1
ATOM 708 C C . PHE A 1 87 ? -26.464 -0.490 36.441 1.00 77.94 87 PHE A C 1
ATOM 710 O O . PHE A 1 87 ? -26.853 -1.576 36.022 1.00 77.94 87 PHE A O 1
ATOM 717 N N . ASP A 1 88 ? -25.191 -0.265 36.777 1.00 82.31 88 ASP A N 1
ATOM 718 C CA . ASP A 1 88 ? -24.097 -1.237 36.758 1.00 82.31 88 ASP A CA 1
ATOM 719 C C . ASP A 1 88 ? -23.297 -1.120 38.077 1.00 82.31 88 ASP A C 1
ATOM 721 O O . ASP A 1 88 ? -22.377 -0.302 38.180 1.00 82.31 88 ASP A O 1
ATOM 725 N N . PRO A 1 89 ? -23.688 -1.855 39.139 1.00 78.56 89 PRO A N 1
ATOM 726 C CA . PRO A 1 89 ? -23.008 -1.819 40.431 1.00 78.56 89 PRO A CA 1
ATOM 727 C C . PRO A 1 89 ? -21.575 -2.347 40.320 1.00 78.56 89 PRO A C 1
ATOM 729 O O . PRO A 1 89 ? -21.300 -3.257 39.537 1.00 78.56 89 PRO A O 1
ATOM 732 N N . TYR A 1 90 ? -20.665 -1.842 41.158 1.00 74.06 90 TYR A N 1
ATOM 733 C CA . TYR A 1 90 ? -19.321 -2.417 41.289 1.00 74.06 90 TYR A CA 1
ATOM 734 C C . TYR A 1 90 ? -19.443 -3.926 41.584 1.00 74.06 90 TYR A C 1
ATOM 736 O O . TYR A 1 90 ? -20.133 -4.272 42.549 1.00 74.06 90 TYR A O 1
ATOM 744 N N . PRO A 1 91 ? -18.852 -4.837 40.779 1.00 74.50 91 PRO A N 1
ATOM 745 C CA . PRO A 1 91 ? -17.654 -4.698 39.931 1.00 74.50 91 PRO A CA 1
ATOM 746 C C . PRO A 1 91 ? -17.863 -4.393 38.420 1.00 74.50 91 PRO A C 1
ATOM 748 O O . PRO A 1 91 ? -16.995 -4.729 37.618 1.00 74.50 91 PRO A O 1
ATOM 751 N N . PHE A 1 92 ? -18.962 -3.743 38.018 1.00 83.69 92 PHE A N 1
ATOM 752 C CA . PHE A 1 92 ? -19.279 -3.329 36.634 1.00 83.69 92 PHE A CA 1
ATOM 753 C C . PHE A 1 92 ? -19.381 -4.490 35.624 1.00 83.69 92 PHE A C 1
ATOM 755 O O . PHE A 1 92 ? -18.594 -4.604 34.676 1.00 83.69 92 PHE A O 1
ATOM 762 N N . ILE A 1 93 ? -20.343 -5.393 35.835 1.00 85.38 93 ILE A N 1
ATOM 763 C CA . ILE A 1 93 ? -20.472 -6.625 35.041 1.00 85.38 93 ILE A CA 1
ATOM 764 C C . ILE A 1 93 ? -20.840 -6.331 33.579 1.00 85.38 93 ILE A C 1
ATOM 766 O O . ILE A 1 93 ? -20.350 -7.005 32.671 1.00 85.38 93 ILE A O 1
ATOM 770 N N . LEU A 1 94 ? -21.674 -5.312 33.341 1.00 85.00 94 LEU A N 1
ATOM 771 C CA . LEU A 1 94 ? -22.138 -4.958 31.998 1.00 85.00 94 LEU A CA 1
ATOM 772 C C . LEU A 1 94 ? -21.020 -4.301 31.194 1.00 85.00 94 LEU A C 1
ATOM 774 O O . LEU A 1 94 ? -20.792 -4.671 30.042 1.00 85.00 94 LEU A O 1
ATOM 778 N N . LEU A 1 95 ? -20.289 -3.369 31.808 1.00 86.62 95 LEU A N 1
ATOM 779 C CA . LEU A 1 95 ? -19.150 -2.719 31.165 1.00 86.62 95 LEU A CA 1
ATOM 780 C C . LEU A 1 95 ? -18.064 -3.735 30.798 1.00 86.62 95 LEU A C 1
ATOM 782 O O . LEU A 1 95 ? -17.526 -3.686 29.693 1.00 86.62 95 LEU A O 1
ATOM 786 N N . ASN A 1 96 ? -17.789 -4.694 31.684 1.00 88.25 96 ASN A N 1
ATOM 787 C CA . ASN A 1 96 ? -16.808 -5.746 31.434 1.00 88.25 96 ASN A CA 1
ATOM 788 C C . ASN A 1 96 ? -17.241 -6.688 30.292 1.00 88.25 96 ASN A C 1
ATOM 790 O O . ASN A 1 96 ? -16.437 -7.034 29.422 1.00 88.25 96 ASN A O 1
ATOM 794 N N . LEU A 1 97 ? -18.530 -7.042 30.233 1.00 89.19 97 LEU A N 1
ATOM 795 C CA . LEU A 1 97 ? -19.092 -7.840 29.141 1.00 89.19 97 LEU A CA 1
ATOM 796 C C . LEU A 1 97 ? -18.961 -7.122 27.788 1.00 89.19 97 LEU A C 1
ATOM 798 O O . LEU A 1 97 ? -18.518 -7.723 26.807 1.00 89.19 97 LEU A O 1
ATOM 802 N N . ILE A 1 98 ? -19.315 -5.834 27.736 1.00 88.81 98 ILE A N 1
ATOM 803 C CA . ILE A 1 98 ? -19.231 -5.031 26.511 1.00 88.81 98 ILE A CA 1
ATOM 804 C C . ILE A 1 98 ? -17.773 -4.884 26.069 1.00 88.81 98 ILE A C 1
ATOM 806 O O . ILE A 1 98 ? -17.480 -5.134 24.901 1.00 88.81 98 ILE A O 1
ATOM 810 N N . LEU A 1 99 ? -16.850 -4.545 26.980 1.00 89.38 99 LEU A N 1
ATOM 811 C CA . LEU A 1 99 ? -15.422 -4.442 26.654 1.00 89.38 99 LEU A CA 1
ATOM 812 C C . LEU A 1 99 ? -14.871 -5.755 26.094 1.00 89.38 99 LEU A C 1
ATOM 814 O O . LEU A 1 99 ? -14.157 -5.739 25.095 1.00 89.38 99 LEU A O 1
ATOM 818 N N . SER A 1 100 ? -15.223 -6.882 26.716 1.00 91.56 100 SER A N 1
ATOM 819 C CA . SER A 1 100 ? -14.769 -8.206 26.282 1.00 91.56 100 SER A CA 1
ATOM 820 C C . SER A 1 100 ? -15.277 -8.542 24.878 1.00 91.56 100 SER A C 1
ATOM 822 O O . SER A 1 100 ? -14.518 -9.033 24.044 1.00 91.56 100 SER A O 1
ATOM 824 N N . CYS A 1 101 ? -16.541 -8.225 24.586 1.00 90.19 101 CYS A N 1
ATOM 825 C CA . CYS A 1 101 ? -17.125 -8.415 23.260 1.00 90.19 101 CYS A CA 1
ATOM 826 C C . CYS A 1 101 ? -16.454 -7.520 22.203 1.00 90.19 101 CYS A C 1
ATOM 828 O O . CYS A 1 101 ? -16.073 -7.998 21.134 1.00 90.19 101 CYS A O 1
ATOM 830 N N . VAL A 1 102 ? -16.245 -6.237 22.520 1.00 88.62 102 VAL A N 1
ATOM 831 C CA . VAL A 1 102 ? -15.558 -5.287 21.631 1.00 88.62 102 VAL A CA 1
ATOM 832 C C . VAL A 1 102 ? -14.143 -5.771 21.327 1.00 88.62 102 VAL A C 1
ATOM 834 O O . VAL A 1 102 ? -13.779 -5.854 20.157 1.00 88.62 102 VAL A O 1
ATOM 837 N N . ALA A 1 103 ? -13.375 -6.153 22.350 1.00 87.69 103 ALA A N 1
ATOM 838 C CA . ALA A 1 103 ? -12.012 -6.653 22.194 1.00 87.69 103 ALA A CA 1
ATOM 839 C C . ALA A 1 103 ? -11.952 -7.930 21.337 1.00 87.69 103 ALA A C 1
ATOM 841 O O . ALA A 1 103 ? -11.090 -8.044 20.463 1.00 87.69 103 ALA A O 1
ATOM 842 N N . ALA A 1 104 ? -12.893 -8.862 21.533 1.00 91.12 104 ALA A N 1
ATOM 843 C CA . ALA A 1 104 ? -12.967 -10.103 20.762 1.00 91.12 104 ALA A CA 1
ATOM 844 C C . ALA A 1 104 ? -13.192 -9.859 19.259 1.00 91.12 104 ALA A C 1
ATOM 846 O O . ALA A 1 104 ? -12.618 -10.563 18.430 1.00 91.12 104 ALA A O 1
ATOM 847 N N . VAL A 1 105 ? -13.990 -8.850 18.896 1.00 86.19 105 VAL A N 1
ATOM 848 C CA . VAL A 1 105 ? -14.229 -8.466 17.492 1.00 86.19 105 VAL A CA 1
ATOM 849 C C . VAL A 1 105 ? -13.094 -7.596 16.936 1.00 86.19 105 VAL A C 1
ATOM 851 O O . VAL A 1 105 ? -12.830 -7.614 15.733 1.00 86.19 105 VAL A O 1
ATOM 854 N N . GLN A 1 106 ? -12.383 -6.860 17.793 1.00 85.50 106 GLN A N 1
ATOM 855 C CA . GLN A 1 106 ? -11.328 -5.933 17.381 1.00 85.50 106 GLN A CA 1
ATOM 856 C C . GLN A 1 106 ? -10.144 -6.647 16.720 1.00 85.50 106 GLN A C 1
ATOM 858 O O . GLN A 1 106 ? -9.715 -6.242 15.644 1.00 85.50 106 GLN A O 1
ATOM 863 N N . ALA A 1 107 ? -9.639 -7.725 17.328 1.00 85.94 107 ALA A N 1
ATOM 864 C CA . ALA A 1 107 ? -8.474 -8.459 16.828 1.00 85.94 107 ALA A CA 1
ATOM 865 C C . ALA A 1 107 ? -8.637 -8.988 15.382 1.00 85.94 107 ALA A C 1
ATOM 867 O O . ALA A 1 107 ? -7.783 -8.683 14.546 1.00 85.94 107 ALA A O 1
ATOM 868 N N . PRO A 1 108 ? -9.716 -9.713 15.021 1.00 85.75 108 PRO A N 1
ATOM 869 C CA . PRO A 1 108 ? -9.920 -10.168 13.647 1.00 85.75 108 PRO A CA 1
ATOM 870 C C . PRO A 1 108 ? -10.211 -9.018 12.678 1.00 85.75 108 PRO A C 1
ATOM 872 O O . PRO A 1 108 ? -9.785 -9.093 11.532 1.00 85.75 108 PRO A O 1
ATOM 875 N N . LEU A 1 109 ? -10.877 -7.941 13.112 1.00 82.69 109 LEU A N 1
ATOM 876 C CA . LEU A 1 109 ? -11.116 -6.771 12.258 1.00 82.69 109 LEU A CA 1
ATOM 877 C C . LEU A 1 109 ? -9.800 -6.063 11.905 1.00 82.69 109 LEU A C 1
ATOM 879 O O . LEU A 1 109 ? -9.571 -5.733 10.741 1.00 82.69 109 LEU A O 1
ATOM 883 N N . ILE A 1 110 ? -8.912 -5.890 12.889 1.00 84.88 110 ILE A N 1
ATOM 884 C CA . ILE A 1 110 ? -7.560 -5.364 12.674 1.00 84.88 110 ILE A CA 1
ATOM 885 C C . ILE A 1 110 ? -6.787 -6.292 11.732 1.00 84.88 110 ILE A C 1
ATOM 887 O O . ILE A 1 110 ? -6.238 -5.811 10.746 1.00 84.88 110 ILE A O 1
ATOM 891 N N . MET A 1 111 ? -6.807 -7.608 11.974 1.00 84.69 111 MET A N 1
ATOM 892 C CA . MET A 1 111 ? -6.112 -8.592 11.137 1.00 84.69 111 MET A CA 1
ATOM 893 C C . MET A 1 111 ? -6.635 -8.598 9.692 1.00 84.69 111 MET A C 1
ATOM 895 O O . MET A 1 111 ? -5.848 -8.641 8.752 1.00 84.69 111 MET A O 1
ATOM 899 N N . MET A 1 112 ? -7.951 -8.490 9.486 1.00 80.44 112 MET A N 1
ATOM 900 C CA . MET A 1 112 ? -8.550 -8.376 8.151 1.00 80.44 112 MET A CA 1
ATOM 901 C C . MET A 1 112 ? -8.131 -7.080 7.448 1.00 80.44 112 MET A C 1
ATOM 903 O O . MET A 1 112 ? -7.828 -7.096 6.255 1.00 80.44 112 MET A O 1
ATOM 907 N N . SER A 1 113 ? -8.085 -5.960 8.177 1.00 79.50 113 SER A N 1
ATOM 908 C CA . SER A 1 113 ? -7.621 -4.687 7.620 1.00 79.50 113 SER A CA 1
ATOM 909 C C . SER A 1 113 ? -6.129 -4.718 7.279 1.00 79.50 113 SER A C 1
ATOM 911 O O . SER A 1 113 ? -5.744 -4.162 6.253 1.00 79.50 113 SER A O 1
ATOM 913 N N . GLN A 1 114 ? -5.309 -5.368 8.110 1.00 83.38 114 GLN A N 1
ATOM 914 C CA . GLN A 1 114 ? -3.875 -5.561 7.878 1.00 83.38 114 GLN A CA 1
ATOM 915 C C . GLN A 1 114 ? -3.627 -6.440 6.652 1.00 83.38 114 GLN A C 1
ATOM 917 O O . GLN A 1 114 ? -2.968 -5.989 5.725 1.00 83.38 114 GLN A O 1
ATOM 922 N N . ASN A 1 115 ? -4.243 -7.623 6.582 1.00 84.12 115 ASN A N 1
ATOM 923 C CA . ASN A 1 115 ? -4.067 -8.565 5.473 1.00 84.12 115 ASN A CA 1
ATOM 924 C C . ASN A 1 115 ? -4.412 -7.933 4.108 1.00 84.12 115 ASN A C 1
ATOM 926 O O . ASN A 1 115 ? -3.743 -8.164 3.105 1.00 84.12 115 ASN A O 1
ATOM 930 N N . ARG A 1 116 ? -5.430 -7.065 4.068 1.00 82.94 116 ARG A N 1
ATOM 931 C CA . ARG A 1 116 ? -5.773 -6.312 2.855 1.00 82.94 116 ARG A CA 1
ATOM 932 C C . ARG A 1 116 ? -4.764 -5.211 2.530 1.00 82.94 116 ARG A C 1
ATOM 934 O O . ARG A 1 116 ? -4.481 -4.979 1.356 1.00 82.94 116 ARG A O 1
ATOM 941 N N . GLN A 1 117 ? -4.265 -4.494 3.535 1.00 82.56 117 GLN A N 1
ATOM 942 C CA . GLN A 1 117 ? -3.242 -3.474 3.316 1.00 82.56 117 GLN A CA 1
ATOM 943 C C . GLN A 1 117 ? -1.947 -4.115 2.800 1.00 82.56 117 GLN A C 1
ATOM 945 O O . GLN A 1 117 ? -1.389 -3.634 1.821 1.00 82.56 117 GLN A O 1
ATOM 950 N N . GLU A 1 118 ? -1.551 -5.254 3.368 1.00 86.75 118 GLU A N 1
ATOM 951 C CA . GLU A 1 118 ? -0.415 -6.058 2.910 1.00 86.75 118 GLU A CA 1
ATOM 952 C C . GLU A 1 118 ? -0.590 -6.550 1.470 1.00 86.75 118 GLU A C 1
ATOM 954 O O . GLU A 1 118 ? 0.357 -6.506 0.689 1.00 86.75 118 GLU A O 1
ATOM 959 N N . GLU A 1 119 ? -1.794 -6.973 1.069 1.00 85.69 119 GLU A N 1
ATOM 960 C CA . GLU A 1 119 ? -2.050 -7.361 -0.322 1.00 85.69 119 GLU A CA 1
ATOM 961 C C . GLU A 1 119 ? -1.874 -6.180 -1.291 1.00 85.69 119 GLU A C 1
ATOM 963 O O . GLU A 1 119 ? -1.261 -6.337 -2.353 1.00 85.69 119 GLU A O 1
ATOM 968 N N . LYS A 1 120 ? -2.373 -4.991 -0.927 1.00 83.69 120 LYS A N 1
ATOM 969 C CA . LYS A 1 120 ? -2.182 -3.763 -1.716 1.00 83.69 120 LYS A CA 1
ATOM 970 C C . LYS A 1 120 ? -0.707 -3.375 -1.794 1.00 83.69 120 LYS A C 1
ATOM 972 O O . LYS A 1 120 ? -0.218 -3.061 -2.879 1.00 83.69 120 LYS A O 1
ATOM 977 N N . ASP A 1 121 ? 0.002 -3.442 -0.673 1.00 85.62 121 ASP A N 1
ATOM 978 C CA . ASP A 1 121 ? 1.425 -3.117 -0.596 1.00 85.62 121 ASP A CA 1
ATOM 979 C C . ASP A 1 121 ? 2.273 -4.131 -1.383 1.00 85.62 121 ASP A C 1
ATOM 981 O O . ASP A 1 121 ? 3.219 -3.739 -2.070 1.00 85.62 121 ASP A O 1
ATOM 985 N N . ARG A 1 122 ? 1.893 -5.417 -1.395 1.00 87.06 122 ARG A N 1
ATOM 986 C CA . ARG A 1 122 ? 2.517 -6.453 -2.233 1.00 87.06 122 ARG A CA 1
ATOM 987 C C . ARG A 1 122 ? 2.333 -6.161 -3.719 1.00 87.06 122 ARG A C 1
ATOM 989 O O . ARG A 1 122 ? 3.318 -6.143 -4.448 1.00 87.06 122 ARG A O 1
ATOM 996 N N . LYS A 1 123 ? 1.102 -5.885 -4.168 1.00 82.62 123 LYS A N 1
ATOM 997 C CA . LYS A 1 123 ? 0.821 -5.540 -5.577 1.00 82.62 123 LYS A CA 1
ATOM 998 C C . LYS A 1 123 ? 1.586 -4.289 -6.012 1.00 82.62 123 LYS A C 1
ATOM 1000 O O . LYS A 1 123 ? 2.151 -4.267 -7.102 1.00 82.62 123 LYS A O 1
ATOM 1005 N N . ARG A 1 124 ? 1.653 -3.270 -5.147 1.00 82.94 124 ARG A N 1
ATOM 1006 C CA . ARG A 1 124 ? 2.470 -2.074 -5.392 1.00 82.94 124 ARG A CA 1
ATOM 1007 C C . ARG A 1 124 ? 3.950 -2.432 -5.527 1.00 82.94 124 ARG A C 1
ATOM 1009 O O . ARG A 1 124 ? 4.568 -2.028 -6.501 1.00 82.94 124 ARG A O 1
ATOM 1016 N N . SER A 1 125 ? 4.482 -3.247 -4.618 1.00 84.94 125 SER A N 1
ATOM 1017 C CA . SER A 1 125 ? 5.883 -3.688 -4.653 1.00 84.94 125 SER A CA 1
ATOM 1018 C C . SER A 1 125 ? 6.216 -4.491 -5.917 1.00 84.94 125 SER A C 1
ATOM 1020 O O . SER A 1 125 ? 7.276 -4.305 -6.506 1.00 84.94 125 SER A O 1
ATOM 1022 N N . GLU A 1 126 ? 5.308 -5.358 -6.378 1.00 83.75 126 GLU A N 1
ATOM 1023 C CA . GLU A 1 126 ? 5.451 -6.073 -7.654 1.00 83.75 126 GLU A CA 1
ATOM 1024 C C . GLU A 1 126 ? 5.449 -5.115 -8.856 1.00 83.75 126 GLU A C 1
ATOM 1026 O O . GLU A 1 126 ? 6.206 -5.314 -9.809 1.00 83.75 126 GLU A O 1
ATOM 1031 N N . GLY A 1 127 ? 4.607 -4.078 -8.823 1.00 82.00 127 GLY A N 1
ATOM 1032 C CA . GLY A 1 127 ? 4.590 -3.013 -9.825 1.00 82.00 127 GLY A CA 1
ATOM 1033 C C . GLY A 1 127 ? 5.902 -2.231 -9.855 1.00 82.00 127 GLY A C 1
ATOM 1034 O O . GLY A 1 127 ? 6.515 -2.102 -10.915 1.00 82.00 127 GLY A O 1
ATOM 1035 N N . ASP A 1 128 ? 6.370 -1.789 -8.690 1.00 84.62 128 ASP A N 1
ATOM 1036 C CA . ASP A 1 128 ? 7.629 -1.058 -8.531 1.00 84.62 128 ASP A CA 1
ATOM 1037 C C . ASP A 1 128 ? 8.826 -1.900 -9.000 1.00 84.62 128 ASP A C 1
ATOM 1039 O O . ASP A 1 128 ? 9.690 -1.400 -9.720 1.00 84.62 128 ASP A O 1
ATOM 1043 N N . TYR A 1 129 ? 8.844 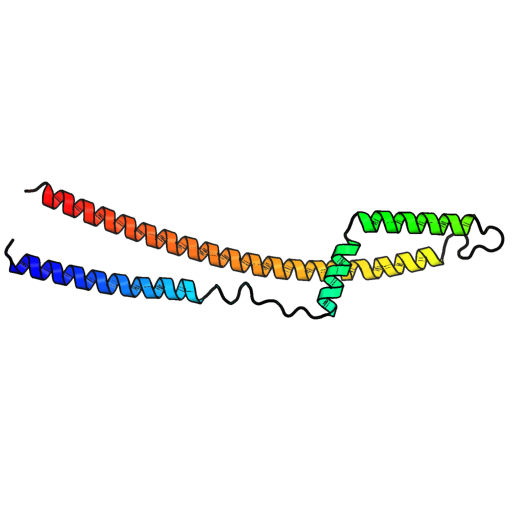-3.200 -8.682 1.00 84.88 129 TYR A N 1
ATOM 1044 C CA . TYR A 1 129 ? 9.867 -4.135 -9.156 1.00 84.88 129 TYR A CA 1
ATOM 1045 C C . TYR A 1 129 ? 9.897 -4.236 -10.688 1.00 84.88 129 TYR A C 1
ATOM 1047 O O . TYR A 1 129 ? 10.963 -4.143 -11.296 1.00 84.88 129 TYR A O 1
ATOM 1055 N N . LYS A 1 130 ? 8.732 -4.368 -11.337 1.00 81.56 130 LYS A N 1
ATOM 1056 C CA . LYS A 1 130 ? 8.640 -4.421 -12.808 1.00 81.56 130 LYS A CA 1
ATOM 1057 C C . LYS A 1 130 ? 9.111 -3.121 -13.461 1.00 81.56 130 LYS A C 1
ATOM 1059 O O . LYS A 1 130 ? 9.787 -3.164 -14.487 1.00 81.56 130 LYS A O 1
ATOM 1064 N N . ILE A 1 131 ? 8.775 -1.971 -12.873 1.00 82.12 131 ILE A N 1
ATOM 1065 C CA . ILE A 1 131 ? 9.238 -0.658 -13.347 1.00 82.12 131 ILE A CA 1
ATOM 1066 C C . ILE A 1 131 ? 10.758 -0.539 -13.202 1.00 82.12 131 ILE A C 1
ATOM 1068 O O . ILE A 1 131 ? 11.422 -0.040 -14.113 1.00 82.12 131 ILE A O 1
ATOM 1072 N N . ASN A 1 132 ? 11.315 -1.011 -12.085 1.00 86.00 132 ASN A N 1
ATOM 1073 C CA . ASN A 1 132 ? 12.752 -0.999 -11.842 1.00 86.00 132 ASN A CA 1
ATOM 1074 C C . ASN A 1 132 ? 13.505 -1.861 -12.866 1.00 86.00 132 ASN A C 1
ATOM 1076 O O . ASN A 1 132 ? 14.384 -1.341 -13.547 1.00 86.00 132 ASN A O 1
ATOM 1080 N N . LEU A 1 133 ? 13.070 -3.108 -13.078 1.00 84.12 133 LEU A N 1
ATOM 1081 C CA . LEU A 1 133 ? 13.655 -4.008 -14.076 1.00 84.12 133 LEU A CA 1
ATOM 1082 C C . LEU A 1 133 ? 13.598 -3.412 -15.491 1.00 84.12 133 LEU A C 1
ATOM 1084 O O . LEU A 1 133 ? 14.565 -3.468 -16.244 1.00 84.12 133 LEU A O 1
ATOM 1088 N N . LYS A 1 134 ? 12.473 -2.788 -15.855 1.00 79.75 134 LYS A N 1
ATOM 1089 C CA . LYS A 1 134 ? 12.341 -2.087 -17.138 1.00 79.75 134 LYS A CA 1
ATOM 1090 C C . LYS A 1 134 ? 13.322 -0.921 -17.253 1.00 79.75 134 LYS A C 1
ATOM 1092 O O . LYS A 1 134 ? 13.886 -0.706 -18.321 1.00 79.75 134 LYS A O 1
ATOM 1097 N N . SER A 1 135 ? 13.495 -0.160 -16.178 1.00 84.50 135 SER A N 1
ATOM 1098 C CA . SER A 1 135 ? 14.429 0.967 -16.154 1.00 84.50 135 SER A CA 1
ATOM 1099 C C . SER A 1 135 ? 15.865 0.476 -16.326 1.00 84.50 135 SER A C 1
ATOM 1101 O O . SER A 1 135 ? 16.613 1.084 -17.080 1.00 84.50 135 SER A O 1
ATOM 1103 N N . GLU A 1 136 ? 16.219 -0.650 -15.704 1.00 87.44 136 GLU A N 1
ATOM 1104 C CA . GLU A 1 136 ? 17.520 -1.301 -15.867 1.00 87.44 136 GLU A CA 1
ATOM 1105 C C . GLU A 1 136 ? 17.770 -1.739 -17.317 1.00 87.44 136 GLU A C 1
ATOM 1107 O O . GLU A 1 136 ? 18.783 -1.346 -17.888 1.00 87.44 136 GLU A O 1
ATOM 1112 N N . ILE A 1 137 ? 16.813 -2.423 -17.958 1.00 84.56 137 ILE A N 1
ATOM 1113 C CA . ILE A 1 137 ? 16.921 -2.834 -19.372 1.00 84.56 137 ILE A CA 1
ATOM 1114 C C . ILE A 1 137 ? 17.098 -1.622 -20.298 1.00 84.56 137 ILE A C 1
ATOM 1116 O O . ILE A 1 137 ? 17.943 -1.636 -21.189 1.00 84.56 137 ILE A O 1
ATOM 1120 N N . ILE A 1 138 ? 16.314 -0.557 -20.092 1.00 82.69 138 ILE A N 1
ATOM 1121 C CA . ILE A 1 138 ? 16.410 0.666 -20.905 1.00 82.69 138 ILE A CA 1
ATOM 1122 C C . ILE A 1 138 ? 17.769 1.348 -20.702 1.00 82.69 138 ILE A C 1
ATOM 1124 O O . ILE A 1 138 ? 18.350 1.854 -21.658 1.00 82.69 138 ILE A O 1
ATOM 1128 N N . ILE A 1 139 ? 18.283 1.379 -19.470 1.00 88.00 139 ILE A N 1
ATOM 1129 C CA . ILE A 1 139 ? 19.598 1.954 -19.168 1.00 88.00 139 ILE A CA 1
ATOM 1130 C C . ILE A 1 139 ? 20.707 1.138 -19.840 1.00 88.00 139 ILE A C 1
ATOM 1132 O O . ILE A 1 139 ? 21.601 1.729 -20.444 1.00 88.00 139 ILE A O 1
ATOM 1136 N N . GLU A 1 140 ? 20.651 -0.192 -19.768 1.00 87.50 140 GLU A N 1
ATOM 1137 C CA . GLU A 1 140 ? 21.626 -1.082 -20.407 1.00 87.50 140 GLU A CA 1
ATOM 1138 C C . GLU A 1 140 ? 21.643 -0.904 -21.931 1.00 87.50 140 GLU A C 1
ATOM 1140 O O . GLU A 1 140 ? 22.710 -0.727 -22.524 1.00 87.50 140 GLU A O 1
ATOM 1145 N N . ASP A 1 141 ? 20.469 -0.847 -22.560 1.00 85.25 141 ASP A N 1
ATOM 1146 C CA . ASP A 1 141 ? 20.348 -0.578 -23.993 1.00 85.25 141 ASP A CA 1
ATOM 1147 C C . ASP A 1 141 ? 20.886 0.818 -24.371 1.00 85.25 141 ASP A C 1
ATOM 1149 O O . ASP A 1 141 ? 21.686 0.967 -25.303 1.00 85.25 141 ASP A O 1
ATOM 1153 N N . MET A 1 142 ? 20.553 1.853 -23.589 1.00 86.62 142 MET A N 1
ATOM 1154 C CA . MET A 1 142 ? 21.121 3.189 -23.787 1.00 86.62 142 MET A CA 1
ATOM 1155 C C . MET A 1 142 ? 22.649 3.194 -23.666 1.00 86.62 142 MET A C 1
ATOM 1157 O O . MET A 1 142 ? 23.318 3.867 -24.456 1.00 86.62 142 MET A O 1
ATOM 1161 N N . HIS A 1 143 ? 23.216 2.449 -22.714 1.00 90.56 143 HIS A N 1
ATOM 1162 C CA . HIS A 1 143 ? 24.664 2.298 -22.576 1.00 90.56 143 HIS A CA 1
ATOM 1163 C C . HIS A 1 143 ? 25.282 1.647 -23.813 1.00 90.56 143 HIS A C 1
ATOM 1165 O O . HIS A 1 143 ? 26.235 2.192 -24.373 1.00 90.56 143 HIS A O 1
ATOM 1171 N N . TYR A 1 144 ? 24.697 0.552 -24.298 1.00 88.00 144 TYR A N 1
ATOM 1172 C CA . TYR A 1 144 ? 25.158 -0.126 -25.507 1.00 88.00 144 TYR A CA 1
ATOM 1173 C C . TYR A 1 144 ? 25.177 0.806 -26.732 1.00 88.00 144 TYR A C 1
ATOM 1175 O O . TYR A 1 144 ? 26.134 0.828 -27.518 1.00 88.00 144 TYR A O 1
ATOM 1183 N N . LYS A 1 145 ? 24.148 1.645 -26.882 1.00 84.31 145 LYS A N 1
ATOM 1184 C CA . LYS A 1 145 ? 24.090 2.647 -27.956 1.00 84.31 145 LYS A CA 1
ATOM 1185 C C . LYS A 1 145 ? 25.142 3.724 -27.813 1.00 84.31 145 LYS A C 1
ATOM 1187 O O . LYS A 1 145 ? 25.757 4.099 -28.812 1.00 84.31 145 LYS A O 1
ATOM 1192 N N . LEU A 1 146 ? 25.344 4.234 -26.601 1.00 90.44 146 LEU A N 1
ATOM 1193 C CA . LEU A 1 146 ? 26.373 5.233 -26.335 1.00 90.44 146 LEU A CA 1
ATOM 1194 C C . LEU A 1 146 ? 27.754 4.692 -26.708 1.00 90.44 146 LEU A C 1
ATOM 1196 O O . LEU A 1 146 ? 28.477 5.360 -27.447 1.00 90.44 146 LEU A O 1
ATOM 1200 N N . ASP A 1 147 ? 28.075 3.464 -26.307 1.00 91.44 147 ASP A N 1
ATOM 1201 C CA . ASP A 1 147 ? 29.339 2.810 -26.652 1.00 91.44 147 ASP A CA 1
ATOM 1202 C C . ASP A 1 147 ? 29.491 2.627 -28.167 1.00 91.44 147 ASP A C 1
ATOM 1204 O O . ASP A 1 147 ? 30.543 2.925 -28.741 1.00 91.44 147 ASP A O 1
ATOM 1208 N N . THR A 1 148 ? 28.415 2.228 -28.847 1.00 87.69 148 THR A N 1
ATOM 1209 C CA . THR A 1 148 ? 28.387 2.092 -30.310 1.00 87.69 148 THR A CA 1
ATOM 1210 C C . THR A 1 148 ? 28.627 3.435 -31.008 1.00 87.69 148 THR A C 1
ATOM 1212 O O . THR A 1 148 ? 29.409 3.517 -31.961 1.00 87.69 148 THR A O 1
ATOM 1215 N N . ILE A 1 149 ? 27.996 4.515 -30.538 1.00 88.69 149 ILE A N 1
ATOM 1216 C CA . ILE A 1 149 ? 28.193 5.870 -31.071 1.00 88.69 149 ILE A CA 1
ATOM 1217 C C . ILE A 1 149 ? 29.636 6.326 -30.843 1.00 88.69 149 ILE A C 1
ATOM 1219 O O . ILE A 1 149 ? 30.258 6.847 -31.771 1.00 88.69 149 ILE A O 1
ATOM 1223 N N . ILE A 1 150 ? 30.184 6.111 -29.645 1.00 92.31 150 ILE A N 1
ATOM 1224 C CA . ILE A 1 150 ? 31.565 6.468 -29.296 1.00 92.31 150 ILE A CA 1
ATOM 1225 C C . ILE A 1 150 ? 32.555 5.725 -30.200 1.00 92.31 150 ILE A C 1
ATOM 1227 O O . ILE A 1 150 ? 33.460 6.348 -30.760 1.00 92.31 150 ILE A O 1
ATOM 1231 N N . ALA A 1 151 ? 32.359 4.421 -30.412 1.00 88.38 151 ALA A N 1
ATOM 1232 C CA . ALA A 1 151 ? 33.196 3.622 -31.303 1.00 88.38 151 ALA A CA 1
ATOM 1233 C C . ALA A 1 151 ? 33.168 4.160 -32.745 1.00 88.38 151 ALA A C 1
ATOM 1235 O O . ALA A 1 151 ? 34.223 4.400 -33.339 1.00 88.38 151 ALA A O 1
ATOM 1236 N N . ARG A 1 152 ? 31.970 4.445 -33.281 1.00 85.44 152 ARG A N 1
ATOM 1237 C CA . ARG A 1 152 ? 31.796 5.031 -34.624 1.00 85.44 152 ARG A CA 1
ATOM 1238 C C . ARG A 1 152 ? 32.468 6.407 -34.736 1.00 85.44 152 ARG A C 1
ATOM 1240 O O . ARG A 1 152 ? 33.132 6.681 -35.735 1.00 85.44 152 ARG A O 1
ATOM 1247 N N . GLN A 1 153 ? 32.344 7.271 -33.724 1.00 88.94 153 GLN A N 1
ATOM 1248 C CA . GLN A 1 153 ? 33.036 8.568 -33.701 1.00 88.94 153 GLN A CA 1
ATOM 1249 C C . GLN A 1 153 ? 34.561 8.404 -33.700 1.00 88.94 153 GLN A C 1
ATOM 1251 O O . GLN A 1 153 ? 35.252 9.125 -34.421 1.00 88.94 153 GLN A O 1
ATOM 1256 N N . GLY A 1 154 ? 35.087 7.435 -32.946 1.00 88.88 154 GLY A N 1
ATOM 1257 C CA . GLY A 1 154 ? 36.514 7.115 -32.924 1.00 88.88 154 GLY A CA 1
ATOM 1258 C C . GLY A 1 154 ? 37.047 6.671 -34.289 1.00 88.88 154 GLY A C 1
ATOM 1259 O O . GLY A 1 154 ? 38.123 7.106 -34.704 1.00 88.88 154 GLY A O 1
ATOM 1260 N N . GLU A 1 155 ? 36.287 5.855 -35.023 1.00 85.62 155 GLU A N 1
ATOM 1261 C CA . GLU A 1 155 ? 36.636 5.479 -36.397 1.00 85.62 155 GLU A CA 1
ATOM 1262 C C . GLU A 1 155 ? 36.650 6.690 -37.332 1.00 85.62 155 GLU A C 1
ATOM 1264 O O . GLU A 1 155 ? 37.626 6.896 -38.053 1.00 85.62 155 GLU A O 1
ATOM 1269 N N . ILE A 1 156 ? 35.611 7.531 -37.290 1.00 85.38 156 ILE A N 1
ATOM 1270 C CA . ILE A 1 156 ? 35.530 8.749 -38.111 1.00 85.38 156 ILE A CA 1
ATOM 1271 C C . ILE A 1 156 ? 36.721 9.674 -37.833 1.00 85.38 156 ILE A C 1
ATOM 1273 O O . ILE A 1 156 ? 37.338 10.169 -38.775 1.00 85.38 156 ILE A O 1
ATOM 1277 N N . LEU A 1 157 ? 37.080 9.878 -36.562 1.00 88.81 157 LEU A N 1
ATOM 1278 C CA . LEU A 1 157 ? 38.230 10.699 -36.176 1.00 88.81 157 LEU A CA 1
ATOM 1279 C C . LEU A 1 157 ? 39.548 10.146 -36.730 1.00 88.81 157 LEU A C 1
ATOM 1281 O O . LEU A 1 157 ? 40.351 10.923 -37.244 1.00 88.81 157 LEU A O 1
ATOM 1285 N N . LYS A 1 158 ? 39.756 8.822 -36.701 1.00 85.38 158 LYS A N 1
ATOM 1286 C CA . LYS A 1 158 ? 40.924 8.192 -37.342 1.00 85.38 158 LYS A CA 1
ATOM 1287 C C . LYS A 1 158 ? 40.942 8.446 -38.849 1.00 85.38 158 LYS A C 1
ATOM 1289 O O . LYS A 1 158 ? 41.954 8.901 -39.363 1.00 85.38 158 LYS A O 1
ATOM 1294 N N . TYR A 1 159 ? 39.821 8.240 -39.542 1.00 80.75 159 TYR A N 1
ATOM 1295 C CA . TYR A 1 159 ? 39.710 8.506 -40.984 1.00 80.75 159 TYR A CA 1
ATOM 1296 C C . TYR A 1 159 ? 39.958 9.973 -41.363 1.00 80.75 159 TYR A C 1
ATOM 1298 O O . TYR A 1 159 ? 40.423 10.246 -42.469 1.00 80.75 159 TYR A O 1
ATOM 1306 N N . LEU A 1 160 ? 39.613 10.916 -40.482 1.00 81.69 160 LEU A N 1
ATOM 1307 C CA . LEU A 1 160 ? 39.868 12.344 -40.685 1.00 81.69 160 LEU A CA 1
ATOM 1308 C C . LEU A 1 160 ? 41.315 12.741 -40.363 1.00 81.69 160 LEU A C 1
ATOM 1310 O O . LEU A 1 160 ? 41.812 13.676 -40.977 1.00 81.69 160 LEU A O 1
ATOM 1314 N N . SER A 1 161 ? 41.970 12.053 -39.423 1.00 80.56 161 SER A N 1
ATOM 1315 C CA . SER A 1 161 ? 43.368 12.295 -39.040 1.00 80.56 161 SER A CA 1
ATOM 1316 C C . SER A 1 161 ? 44.387 11.684 -40.006 1.00 80.56 161 SER A C 1
ATOM 1318 O O . SER A 1 161 ? 45.522 12.147 -40.037 1.00 80.56 161 SER A O 1
ATOM 1320 N N . ASP A 1 162 ? 44.018 10.635 -40.744 1.00 71.69 162 ASP A N 1
ATOM 1321 C CA . ASP A 1 162 ? 44.904 9.897 -41.665 1.00 71.69 162 ASP A CA 1
ATOM 1322 C C . ASP A 1 162 ? 44.934 10.507 -43.088 1.00 71.69 162 ASP A C 1
ATOM 1324 O O . ASP A 1 162 ? 45.323 9.860 -44.061 1.00 71.69 162 ASP A O 1
ATOM 1328 N N . LYS A 1 163 ? 44.469 11.755 -43.229 1.00 51.09 163 LYS A N 1
ATOM 1329 C CA . LYS A 1 163 ? 44.318 12.493 -44.487 1.00 51.09 163 LYS A CA 1
ATOM 1330 C C . LYS A 1 163 ? 44.956 13.873 -44.390 1.00 51.09 163 LYS A C 1
ATOM 1332 O O . LYS A 1 163 ? 45.518 14.307 -45.420 1.00 51.09 163 LYS A O 1
#

Sequence (163 aa):
MTKDEKHRLAKKIIKLTNEEIDEEHFIHQLLAESTLYNIYEEENTTFGQKAADKLAGFAGSWAFVISFSLFLLCWIAANLWLMKQPFDPYPFILLNLILSCVAAVQAPLIMMSQNRQEEKDRKRSEGDYKINLKSEIIIEDMHYKLDTIIARQGEILKYLSDK

Solvent-accessible surface area (backbone atoms only — not comparable to full-atom values): 9270 Å² total; per-residue (Å²): 136,56,78,65,56,57,53,52,50,51,53,51,51,54,51,53,53,51,56,57,52,51,57,50,52,52,54,54,46,58,66,56,72,73,53,76,69,76,76,69,62,74,74,84,71,47,74,69,51,58,50,50,55,53,50,52,57,47,71,70,31,71,67,44,56,52,53,52,52,50,49,52,52,52,53,52,52,51,29,63,69,33,74,92,70,41,89,49,52,91,92,30,65,62,61,50,53,52,51,52,52,52,54,66,54,44,58,59,52,52,50,54,54,47,56,51,50,51,52,53,52,47,54,49,50,55,46,52,50,53,53,49,55,50,51,50,52,51,50,52,52,50,48,54,51,50,52,52,51,51,53,54,51,51,52,52,52,50,65,63,70,78,109

Mean predicted aligned error: 12.18 Å

pLDDT: mean 79.65, std 9.33, range [51.09, 94.25]

Secondary structure (DSSP, 8-state):
--HHHHHHHHHHHH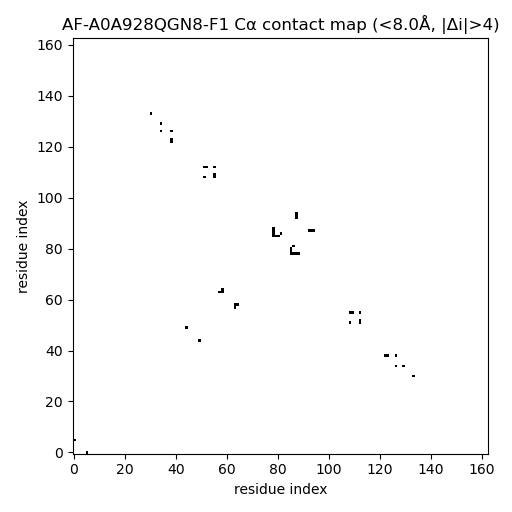HHHHHHHHHHHHHHHHHHHTTTTTSS------HHHHHHHHHHHHHT-HHHHHHHHHHHHHHHHHHHHTTTS-SS-TTTHHHHHHHHHHHHHHHHHHHHHHHHHHHHHHHHHHHHHHHHHHHHHHHHHHHHHHHHHHHHHHHHHHHHHT-